Protein AF-A0A533UVJ8-F1 (afdb_monomer_lite)

pLDDT: mean 83.06, std 17.85, range [35.44, 98.31]

Foldseek 3Di:
DPVVVVVVVVVCVVCVVVPDPDPPPPPVLPDDPLLLLLLLLVQLLVLLVQLLVCLVPQVSLVVSLVSNDVSDDPVNLVLLCVQPPVLSCLLVVLSVQLSVCSNVSNSVSSVVSSVVNNVSSVVSSCRNDPPVLVPDPSSNVSSVVSNVQVVQVVVCVVVVHPQRPNDVVSVPPPPPPPD

Sequence (179 aa):
MNKRAVAILLAGLISSSLIYSHPVYAHNFGGDQSASFLAKVAEIKTEINLLSKHVADSEAVDYYADALSEYWNANDTREMGERNKLLANEIPDTTNSTINDAKAGNQAAVTADASQLNGYLDEAVPVRIDKDKLNNSTVQALAVTFVLKEALEKYVDGLNSTVDLNEMSQMNMTNSSSM

Radius of gyration: 19.09 Å; chains: 1; bounding box: 52×36×57 Å

Secondary structure (DSSP, 8-state):
--HHHHHHHHHHHHHHTTS-------------HHHHHHHHHHHHHHHHHHHTT-TT-HHHHHHHHHHHHHHS-HHHHHHHHTT-HHHHHHHHHHHHHHHHHHHTT-HHHHHHHHHHHHHHHHHHHHHHS-HHHHT-HHHHHHHHHHHHHHHHHHHHHHTT----TT-TTT---------

Structure (mmCIF, N/CA/C/O backbone):
data_AF-A0A533UVJ8-F1
#
_entry.id   AF-A0A533UVJ8-F1
#
loop_
_atom_site.group_PDB
_atom_site.id
_atom_site.type_symbol
_atom_site.label_atom_id
_atom_site.label_alt_id
_atom_site.label_comp_id
_atom_site.label_asym_id
_atom_site.label_entity_id
_atom_site.label_seq_id
_atom_site.pdbx_PDB_ins_code
_atom_site.Cartn_x
_atom_site.Cartn_y
_atom_site.Cartn_z
_atom_site.occupancy
_atom_site.B_iso_or_equiv
_atom_site.auth_seq_id
_atom_site.auth_comp_id
_atom_site.auth_asym_id
_atom_site.auth_atom_id
_atom_site.pdbx_PDB_model_num
ATOM 1 N N . MET A 1 1 ? 0.763 -22.568 14.911 1.00 54.19 1 MET A N 1
ATOM 2 C CA . MET A 1 1 ? 2.197 -22.236 15.093 1.00 54.19 1 MET A CA 1
ATOM 3 C C . MET A 1 1 ? 2.416 -21.739 16.510 1.00 54.19 1 MET A C 1
ATOM 5 O O . MET A 1 1 ? 1.637 -20.920 16.980 1.00 54.19 1 MET A O 1
ATOM 9 N N . ASN A 1 2 ? 3.408 -22.273 17.221 1.00 71.31 2 ASN A N 1
ATOM 10 C CA . ASN A 1 2 ? 3.649 -21.912 18.617 1.00 71.31 2 ASN A CA 1
ATOM 11 C C . ASN A 1 2 ? 4.317 -20.527 18.667 1.00 71.31 2 ASN A C 1
ATOM 13 O O . ASN A 1 2 ? 5.355 -20.345 18.036 1.00 71.31 2 ASN A O 1
ATOM 17 N N . LYS A 1 3 ? 3.742 -19.550 19.383 1.00 64.50 3 LYS A N 1
ATOM 18 C CA . LYS A 1 3 ? 4.220 -18.145 19.393 1.00 64.50 3 LYS A CA 1
ATOM 19 C C . LYS A 1 3 ? 5.711 -18.031 19.756 1.00 64.50 3 LYS A C 1
ATOM 21 O O . LYS A 1 3 ? 6.424 -17.190 19.224 1.00 64.50 3 LYS A O 1
ATOM 26 N N . ARG A 1 4 ? 6.198 -18.957 20.589 1.00 64.94 4 ARG A N 1
ATOM 27 C CA . ARG A 1 4 ? 7.616 -19.089 20.961 1.00 64.94 4 ARG A CA 1
ATOM 28 C C . ARG A 1 4 ? 8.515 -19.508 19.795 1.00 64.94 4 ARG A C 1
ATOM 30 O O . ARG A 1 4 ? 9.621 -19.006 19.679 1.00 64.94 4 ARG A O 1
ATOM 37 N N . ALA A 1 5 ? 8.036 -20.387 18.917 1.00 67.19 5 ALA A N 1
ATOM 38 C CA . ALA A 1 5 ? 8.790 -20.816 17.740 1.00 67.19 5 ALA A CA 1
ATOM 39 C C . ALA A 1 5 ? 8.923 -19.685 16.707 1.00 67.19 5 ALA A C 1
ATOM 41 O O . ALA A 1 5 ? 9.970 -19.548 16.086 1.00 67.19 5 ALA A O 1
ATOM 42 N N . VAL A 1 6 ? 7.893 -18.839 16.576 1.00 73.38 6 VAL A N 1
ATOM 43 C CA . VAL A 1 6 ? 7.929 -17.646 15.713 1.00 73.38 6 VAL A CA 1
ATOM 44 C C . VAL A 1 6 ? 8.919 -16.613 16.253 1.00 73.38 6 VAL A C 1
ATOM 46 O O . VAL A 1 6 ? 9.737 -16.111 15.493 1.00 73.38 6 VAL A O 1
ATOM 49 N N . ALA A 1 7 ? 8.914 -16.356 17.565 1.00 68.25 7 ALA A N 1
ATOM 50 C CA . ALA A 1 7 ? 9.857 -15.429 18.193 1.00 68.25 7 ALA A CA 1
ATOM 51 C C . ALA A 1 7 ? 11.322 -15.885 18.055 1.00 68.25 7 ALA A C 1
ATOM 53 O O . ALA A 1 7 ? 12.197 -15.068 17.785 1.00 68.25 7 ALA A O 1
ATOM 54 N N . ILE A 1 8 ? 11.588 -17.190 18.184 1.00 75.50 8 ILE A N 1
ATOM 55 C CA . ILE A 1 8 ? 12.935 -17.757 18.006 1.00 75.50 8 ILE A CA 1
ATOM 56 C C . ILE A 1 8 ? 13.388 -17.661 16.543 1.00 75.50 8 ILE A C 1
ATOM 58 O O . ILE A 1 8 ? 14.544 -17.338 16.288 1.00 75.50 8 ILE A O 1
ATOM 62 N N . LEU A 1 9 ? 12.488 -17.892 15.582 1.00 71.81 9 LEU A N 1
ATOM 63 C CA . LEU A 1 9 ? 12.786 -17.700 14.158 1.00 71.81 9 LEU A CA 1
ATOM 64 C C . LEU A 1 9 ? 13.095 -16.236 13.832 1.00 71.81 9 LEU A C 1
ATOM 66 O O . LEU A 1 9 ? 14.057 -15.965 13.117 1.00 71.81 9 LEU A O 1
ATOM 70 N N . LEU A 1 10 ? 12.325 -15.302 14.394 1.00 68.19 10 LEU A N 1
ATOM 71 C CA . LEU A 1 10 ? 12.539 -13.869 14.206 1.00 68.19 10 LEU A CA 1
ATOM 72 C C . LEU A 1 10 ? 13.880 -13.425 14.809 1.00 68.19 10 LEU A C 1
ATOM 74 O O . LEU A 1 10 ? 14.667 -12.759 14.145 1.00 68.19 10 LEU A O 1
ATOM 78 N N . ALA A 1 11 ? 14.193 -13.879 16.026 1.00 72.56 11 ALA A N 1
ATOM 79 C CA . ALA A 1 11 ? 15.479 -13.620 16.668 1.00 72.56 11 ALA A CA 1
ATOM 80 C C . ALA A 1 11 ? 16.653 -14.256 15.903 1.00 72.56 11 ALA A C 1
ATOM 82 O O . ALA A 1 11 ? 17.725 -13.660 15.811 1.00 72.56 11 ALA A O 1
ATOM 83 N N . GLY A 1 12 ? 16.458 -15.442 15.319 1.00 69.25 12 GLY A N 1
ATOM 84 C CA . GLY A 1 12 ? 17.444 -16.110 14.466 1.00 69.25 12 GLY A CA 1
ATOM 85 C C . GLY A 1 12 ? 17.732 -15.335 13.179 1.00 69.25 12 GLY A C 1
ATOM 86 O O . GLY A 1 12 ? 18.892 -15.144 12.825 1.00 69.25 12 GLY A O 1
ATOM 87 N N . LEU A 1 13 ? 16.691 -14.820 12.519 1.00 67.81 13 LEU A N 1
ATOM 88 C CA . LEU A 1 13 ? 16.835 -13.954 11.346 1.00 67.81 13 LEU A CA 1
ATOM 89 C C . LEU A 1 13 ? 17.602 -12.672 11.693 1.00 67.81 13 LEU A C 1
ATOM 91 O O . LEU A 1 13 ? 18.575 -12.351 11.015 1.00 67.81 13 LEU A O 1
ATOM 95 N N . ILE A 1 14 ? 17.244 -12.007 12.795 1.00 69.56 14 ILE A N 1
ATOM 96 C CA . ILE A 1 14 ? 17.896 -10.763 13.235 1.00 69.56 14 ILE A CA 1
ATOM 97 C C . ILE A 1 14 ? 19.369 -11.013 13.607 1.00 69.56 14 ILE A C 1
ATOM 99 O O . ILE A 1 14 ? 20.252 -10.276 13.177 1.00 69.56 14 ILE A O 1
ATOM 103 N N . SER A 1 15 ? 19.668 -12.088 14.343 1.00 60.50 15 SER A N 1
ATOM 104 C CA . SER A 1 15 ? 21.028 -12.389 14.827 1.00 60.50 15 SER A CA 1
ATOM 105 C C . SER A 1 15 ? 21.965 -12.977 13.769 1.00 60.50 15 SER A C 1
ATOM 107 O O . SER A 1 15 ? 23.180 -12.813 13.876 1.00 60.50 15 SER A O 1
ATOM 109 N N . SER A 1 16 ? 21.435 -13.608 12.717 1.00 57.28 16 SER A N 1
ATOM 110 C CA . SER A 1 16 ? 22.253 -14.149 11.620 1.00 57.28 16 SER A CA 1
ATOM 111 C C . SER A 1 16 ? 23.027 -13.072 10.844 1.00 57.28 16 SER A C 1
ATOM 113 O O . SER A 1 16 ? 24.071 -13.368 10.263 1.00 57.28 16 SER A O 1
ATOM 115 N N . SER A 1 17 ? 22.582 -11.812 10.915 1.00 51.72 17 SER A N 1
ATOM 116 C CA . SER A 1 17 ? 23.278 -10.653 10.340 1.00 51.72 17 SER A CA 1
ATOM 117 C C . SER A 1 17 ? 24.557 -10.255 11.098 1.00 51.72 17 SER A C 1
ATOM 119 O O . SER A 1 17 ? 25.412 -9.578 10.534 1.00 51.72 17 SER A O 1
ATOM 121 N N . LEU A 1 18 ? 24.737 -10.715 12.345 1.00 53.84 18 LEU A N 1
ATOM 122 C CA . LEU A 1 18 ? 25.859 -10.325 13.211 1.00 53.84 18 LEU A CA 1
ATOM 123 C C . LEU A 1 18 ? 27.097 -11.231 13.084 1.00 53.84 18 LEU A C 1
ATOM 125 O O . LEU A 1 18 ? 28.162 -10.879 13.584 1.00 53.84 18 LEU A O 1
ATOM 129 N N . ILE A 1 19 ? 26.981 -12.401 12.443 1.00 50.88 19 ILE A N 1
ATOM 130 C CA . ILE A 1 19 ? 28.045 -13.429 12.421 1.00 50.88 19 ILE A CA 1
ATOM 131 C C . ILE A 1 19 ? 28.856 -13.400 11.106 1.00 50.88 19 ILE A C 1
ATOM 133 O O . ILE A 1 19 ? 29.945 -13.965 11.029 1.00 50.88 19 ILE A O 1
ATOM 137 N N . TYR A 1 20 ? 28.380 -12.689 10.079 1.00 43.09 20 TYR A N 1
ATOM 138 C CA . TYR A 1 20 ? 29.027 -12.602 8.766 1.00 43.09 20 TYR A CA 1
ATOM 139 C C . TYR A 1 20 ? 29.627 -11.212 8.505 1.00 43.09 20 TYR A C 1
ATOM 141 O O . TYR A 1 20 ? 29.080 -10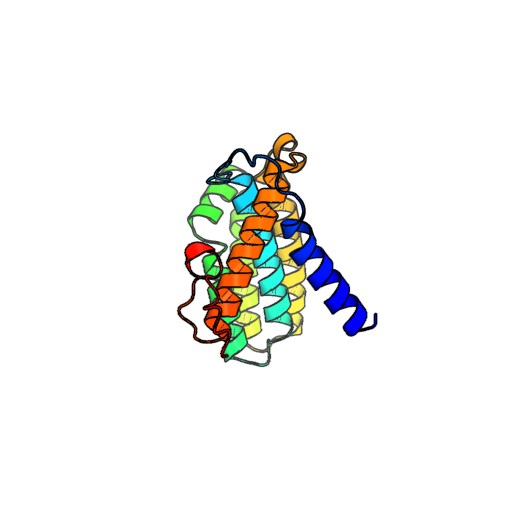.404 7.762 1.00 43.09 20 TYR A O 1
ATOM 149 N N . SER A 1 21 ? 30.813 -10.945 9.055 1.00 42.38 21 SER A N 1
ATOM 150 C CA . SER A 1 21 ? 31.635 -9.791 8.669 1.00 42.38 21 SER A CA 1
ATOM 151 C C . SER A 1 21 ? 32.488 -10.117 7.436 1.00 42.38 21 SER A C 1
ATOM 153 O O . SER A 1 21 ? 33.691 -10.353 7.511 1.00 42.38 21 SER A O 1
ATOM 155 N N . HIS A 1 22 ? 31.860 -10.144 6.259 1.00 41.12 22 HIS A N 1
ATOM 156 C CA . HIS A 1 22 ? 32.611 -9.908 5.019 1.00 41.12 22 HIS A CA 1
ATOM 157 C C . HIS A 1 22 ? 32.953 -8.411 4.936 1.00 41.12 22 HIS A C 1
ATOM 159 O O . HIS A 1 22 ? 32.246 -7.610 5.552 1.00 41.12 22 HIS A O 1
ATOM 165 N N . PRO A 1 23 ? 34.000 -7.990 4.198 1.00 38.94 23 PRO A N 1
ATOM 166 C CA . PRO A 1 23 ? 34.152 -6.587 3.840 1.00 38.94 23 PRO A CA 1
ATOM 167 C C . PRO A 1 23 ? 32.907 -6.178 3.049 1.00 38.94 23 PRO A C 1
ATOM 169 O O . PRO A 1 23 ? 32.769 -6.474 1.863 1.00 38.94 23 PRO A O 1
ATOM 172 N N . VAL A 1 24 ? 31.955 -5.558 3.743 1.00 39.97 24 VAL A N 1
ATOM 173 C CA . VAL A 1 24 ? 30.789 -4.951 3.127 1.00 39.97 24 VAL A CA 1
ATOM 174 C C . VAL A 1 24 ? 31.344 -3.756 2.375 1.00 39.97 24 VAL A C 1
ATOM 176 O O . VAL A 1 24 ? 31.708 -2.744 2.972 1.00 39.97 24 VAL A O 1
ATOM 179 N N . TYR A 1 25 ? 31.455 -3.881 1.053 1.00 40.56 25 TYR A N 1
ATOM 180 C CA . TYR A 1 25 ? 31.382 -2.705 0.202 1.00 40.56 25 TYR A CA 1
ATOM 181 C C . TYR A 1 25 ? 30.110 -1.995 0.644 1.00 40.56 25 TYR A C 1
ATOM 183 O O . TYR A 1 25 ? 29.018 -2.528 0.454 1.00 40.56 25 TYR A O 1
ATOM 191 N N . ALA A 1 26 ? 30.254 -0.868 1.338 1.00 37.16 26 ALA A N 1
ATOM 192 C CA . ALA A 1 26 ? 29.146 -0.019 1.725 1.00 37.16 26 ALA A CA 1
ATOM 193 C C . ALA A 1 26 ? 28.528 0.532 0.436 1.00 37.16 26 ALA A C 1
ATOM 195 O O . ALA A 1 26 ? 28.795 1.653 0.011 1.00 37.16 26 ALA A O 1
ATOM 196 N N . HIS A 1 27 ? 27.734 -0.297 -0.237 1.00 36.19 27 HIS A N 1
ATOM 197 C CA . HIS A 1 27 ? 26.740 0.172 -1.167 1.00 36.19 27 HIS A CA 1
ATOM 198 C C . HIS A 1 27 ? 25.751 0.907 -0.281 1.00 36.19 27 HIS A C 1
ATOM 200 O O . HIS A 1 27 ? 24.946 0.297 0.418 1.00 36.19 27 HIS A O 1
ATOM 206 N N . ASN A 1 28 ? 25.873 2.231 -0.242 1.00 39.06 28 ASN A N 1
ATOM 207 C CA . ASN A 1 28 ? 24.770 3.060 0.186 1.00 39.06 28 ASN A CA 1
ATOM 208 C C . ASN A 1 28 ? 23.619 2.674 -0.748 1.00 39.06 28 ASN A C 1
ATOM 210 O O . ASN A 1 28 ? 23.638 3.043 -1.921 1.00 39.06 28 ASN A O 1
ATOM 214 N N . PHE A 1 29 ? 22.677 1.854 -0.280 1.00 44.94 29 PHE A N 1
ATOM 215 C CA . PHE A 1 29 ? 21.508 1.445 -1.055 1.00 44.94 29 PHE A CA 1
ATOM 216 C C . PHE A 1 29 ? 20.529 2.630 -1.219 1.00 44.94 29 PHE A C 1
ATOM 218 O O . PHE A 1 29 ? 19.317 2.485 -1.176 1.00 44.94 29 PHE A O 1
ATOM 225 N N . GLY A 1 30 ? 21.043 3.849 -1.366 1.00 41.91 30 GLY A N 1
ATOM 226 C CA . GLY A 1 30 ? 20.255 5.032 -1.636 1.00 41.91 30 GLY A CA 1
ATOM 227 C C . GLY A 1 30 ? 19.753 5.022 -3.077 1.00 41.91 30 GLY A C 1
ATOM 228 O O . GLY A 1 30 ? 20.534 4.867 -4.013 1.00 41.91 30 GLY A O 1
ATOM 229 N N . GLY A 1 31 ? 18.451 5.257 -3.237 1.00 55.47 31 GLY A N 1
ATOM 230 C CA . GLY A 1 31 ? 17.904 5.876 -4.443 1.00 55.47 31 GLY A CA 1
ATOM 231 C C . GLY A 1 31 ? 17.449 4.964 -5.582 1.00 55.47 31 GLY A C 1
ATOM 232 O O . GLY A 1 31 ? 17.247 5.479 -6.679 1.00 55.47 31 GLY A O 1
ATOM 233 N N . ASP A 1 32 ? 17.248 3.655 -5.382 1.00 77.44 32 ASP A N 1
ATOM 234 C CA . ASP A 1 32 ? 16.547 2.873 -6.411 1.00 77.44 32 ASP A CA 1
ATOM 235 C C . ASP A 1 32 ? 15.034 3.122 -6.311 1.00 77.44 32 ASP A C 1
ATOM 237 O O . ASP A 1 32 ? 14.361 2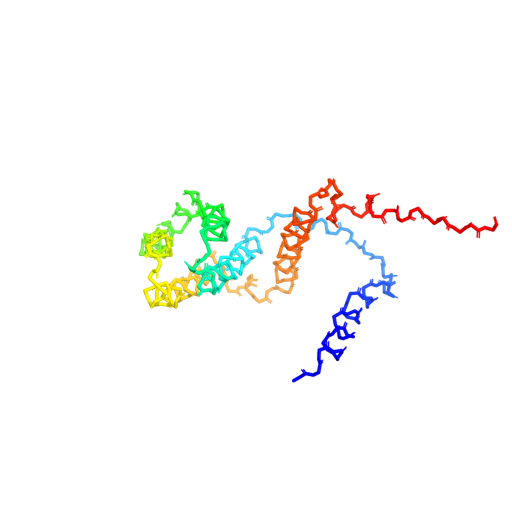.683 -5.375 1.00 77.44 32 ASP A O 1
ATOM 241 N N . GLN A 1 33 ? 14.499 3.858 -7.288 1.00 84.62 33 GLN A N 1
ATOM 242 C CA . GLN A 1 33 ? 13.073 4.190 -7.366 1.00 84.62 33 GLN A CA 1
ATOM 243 C C . GLN A 1 33 ? 12.184 2.943 -7.476 1.00 84.62 33 GLN A C 1
ATOM 245 O O . GLN A 1 33 ? 11.048 2.969 -7.008 1.00 84.62 33 GLN A O 1
ATOM 250 N N . SER A 1 34 ? 12.694 1.838 -8.034 1.00 89.12 34 SER A N 1
ATOM 251 C CA . SER A 1 34 ? 11.946 0.578 -8.111 1.00 89.12 34 SER A CA 1
ATOM 252 C C . SER A 1 34 ? 11.833 -0.057 -6.731 1.00 89.12 34 SER A C 1
ATOM 254 O O . SER A 1 34 ? 10.746 -0.456 -6.327 1.00 89.12 34 SER A O 1
ATOM 256 N N . ALA A 1 35 ? 12.933 -0.102 -5.977 1.00 91.00 35 ALA A N 1
ATOM 257 C CA . ALA A 1 35 ? 12.935 -0.607 -4.610 1.00 91.00 35 ALA A CA 1
ATOM 258 C C . ALA A 1 35 ? 12.053 0.246 -3.686 1.00 91.00 35 ALA A C 1
ATOM 260 O O . ALA A 1 35 ? 11.274 -0.301 -2.909 1.00 91.00 35 ALA A O 1
ATOM 261 N N . SER A 1 36 ? 12.131 1.577 -3.806 1.00 91.00 36 SER A N 1
ATOM 262 C CA . SER A 1 36 ? 11.265 2.498 -3.058 1.00 91.00 36 SER A CA 1
ATOM 263 C C . SER A 1 36 ? 9.793 2.284 -3.405 1.00 91.00 36 SER A C 1
ATOM 265 O O . SER A 1 36 ? 8.957 2.226 -2.508 1.00 91.00 36 SER A O 1
ATOM 267 N N . PHE A 1 37 ? 9.466 2.078 -4.684 1.00 93.38 37 PHE A N 1
ATOM 268 C CA . PHE A 1 37 ? 8.092 1.790 -5.074 1.00 93.38 37 PHE A CA 1
ATOM 269 C C . PHE A 1 37 ? 7.592 0.431 -4.571 1.00 93.38 37 PHE A C 1
ATOM 271 O O . PHE A 1 37 ? 6.467 0.350 -4.087 1.00 93.38 37 PHE A O 1
ATOM 278 N N . LEU A 1 38 ? 8.414 -0.623 -4.637 1.00 94.94 38 LEU A N 1
ATOM 279 C CA . LEU A 1 38 ? 8.064 -1.933 -4.073 1.00 94.94 38 LEU A CA 1
ATOM 280 C C . LEU A 1 38 ? 7.768 -1.835 -2.576 1.00 94.94 38 LEU A C 1
ATOM 282 O O . LEU A 1 38 ? 6.788 -2.413 -2.112 1.00 94.94 38 LEU A O 1
ATOM 286 N N . ALA A 1 39 ? 8.595 -1.088 -1.841 1.00 94.50 39 ALA A N 1
ATOM 287 C CA . ALA A 1 39 ? 8.394 -0.854 -0.419 1.00 94.50 39 ALA A CA 1
ATOM 288 C C . ALA A 1 39 ? 7.084 -0.103 -0.158 1.00 94.50 39 ALA A C 1
ATOM 290 O O . ALA A 1 39 ? 6.255 -0.599 0.594 1.00 94.50 39 ALA A O 1
ATOM 291 N N . LYS A 1 40 ? 6.834 1.011 -0.861 1.00 94.62 40 LYS A N 1
ATOM 292 C CA . LYS A 1 40 ? 5.567 1.755 -0.762 1.00 94.62 40 LYS A CA 1
ATOM 293 C C . LYS A 1 40 ? 4.349 0.874 -1.023 1.00 94.62 40 LYS A C 1
ATOM 295 O O . LYS A 1 40 ? 3.385 0.928 -0.272 1.00 94.62 40 LYS A O 1
ATOM 300 N N . VAL A 1 41 ? 4.383 0.046 -2.070 1.00 96.69 41 VAL A N 1
ATOM 301 C CA . VAL A 1 41 ? 3.290 -0.893 -2.356 1.00 96.69 41 VAL A CA 1
ATOM 302 C C . VAL A 1 41 ? 3.091 -1.854 -1.181 1.00 96.69 41 VAL A C 1
ATOM 304 O O . VAL A 1 41 ? 1.958 -2.054 -0.756 1.00 96.69 41 VAL A O 1
ATOM 307 N N . ALA A 1 42 ? 4.162 -2.429 -0.629 1.00 96.44 42 ALA A N 1
ATOM 308 C CA . ALA A 1 42 ? 4.067 -3.329 0.519 1.00 96.44 42 ALA A CA 1
ATOM 309 C C . ALA A 1 42 ? 3.517 -2.638 1.783 1.00 96.44 42 ALA A C 1
ATOM 311 O O . ALA A 1 42 ? 2.681 -3.228 2.473 1.00 96.44 42 ALA A O 1
ATOM 312 N N . GLU A 1 43 ? 3.932 -1.399 2.053 1.00 96.00 43 GLU A N 1
ATOM 313 C CA . GLU A 1 43 ? 3.429 -0.583 3.164 1.00 96.00 43 GLU A CA 1
ATOM 314 C C . GLU A 1 43 ? 1.938 -0.276 2.992 1.00 96.00 43 GLU A C 1
ATOM 316 O O . GLU A 1 43 ? 1.151 -0.615 3.868 1.00 96.00 43 GLU A O 1
ATOM 321 N N . ILE A 1 44 ? 1.502 0.222 1.827 1.00 97.12 44 ILE A N 1
ATOM 322 C CA . ILE A 1 44 ? 0.077 0.505 1.556 1.00 97.12 44 ILE A CA 1
ATOM 323 C C . ILE A 1 44 ? -0.777 -0.749 1.765 1.00 97.12 44 ILE A C 1
ATOM 325 O O . ILE A 1 44 ? -1.819 -0.697 2.420 1.00 97.12 44 ILE A O 1
ATOM 329 N N . LYS A 1 45 ? -0.329 -1.902 1.249 1.00 97.25 45 LYS A N 1
ATOM 330 C CA . LYS A 1 45 ? -1.029 -3.179 1.456 1.00 97.25 45 LYS A CA 1
ATOM 331 C C . LYS A 1 45 ? -1.073 -3.585 2.928 1.00 97.25 45 LYS A C 1
ATOM 333 O O . LYS A 1 45 ? -2.024 -4.237 3.360 1.00 97.25 45 LYS A O 1
ATOM 338 N N . THR A 1 46 ? -0.047 -3.257 3.700 1.00 95.38 46 THR A N 1
ATOM 339 C CA . THR A 1 46 ? -0.013 -3.541 5.136 1.00 95.38 46 THR A CA 1
ATOM 340 C C . THR A 1 46 ? -0.990 -2.637 5.875 1.00 95.38 46 THR A C 1
ATOM 342 O O . THR A 1 46 ? -1.854 -3.152 6.589 1.00 95.38 46 THR A O 1
ATOM 345 N N . GLU A 1 47 ? -0.936 -1.331 5.625 1.00 95.31 47 GLU A N 1
ATOM 346 C CA . GLU A 1 47 ? -1.797 -0.349 6.278 1.00 95.31 47 GLU A CA 1
ATOM 347 C C . GLU A 1 47 ? -3.269 -0.561 5.967 1.00 95.31 47 GLU A C 1
ATOM 349 O O . GLU A 1 47 ? -4.089 -0.568 6.880 1.00 95.31 47 GLU A O 1
ATOM 354 N N . ILE A 1 48 ? -3.634 -0.857 4.717 1.00 95.88 48 ILE A N 1
ATOM 355 C CA . ILE A 1 48 ? -5.041 -1.110 4.395 1.00 95.88 48 ILE A CA 1
ATOM 356 C C . ILE A 1 48 ? -5.576 -2.378 5.077 1.00 95.88 48 ILE A C 1
ATOM 358 O O . ILE A 1 48 ? -6.726 -2.433 5.521 1.00 95.88 48 ILE A O 1
ATOM 362 N N . ASN A 1 49 ? -4.727 -3.397 5.236 1.00 93.75 49 ASN A N 1
ATOM 363 C CA . ASN A 1 49 ? -5.083 -4.602 5.976 1.00 93.75 49 ASN A CA 1
ATOM 364 C C . ASN A 1 49 ? -5.196 -4.338 7.484 1.00 93.75 49 ASN A C 1
ATOM 366 O O . ASN A 1 49 ? -6.004 -4.993 8.147 1.00 93.75 49 ASN A O 1
ATOM 370 N N . LEU A 1 50 ? -4.405 -3.419 8.040 1.00 94.12 50 LEU A N 1
ATOM 371 C CA . LEU A 1 50 ? -4.526 -2.995 9.435 1.00 94.12 50 LEU A CA 1
ATOM 372 C C . LEU A 1 50 ? -5.774 -2.135 9.644 1.00 94.12 50 LEU A C 1
ATOM 374 O O . LEU A 1 50 ? -6.584 -2.471 10.505 1.00 94.12 50 LEU A O 1
ATOM 378 N N . LEU A 1 51 ? -6.017 -1.146 8.785 1.00 95.38 51 LEU A N 1
ATOM 379 C CA . LEU A 1 51 ? -7.244 -0.349 8.760 1.00 95.38 51 LEU A CA 1
ATOM 380 C C . LEU A 1 51 ? -8.485 -1.247 8.762 1.00 95.38 51 LEU A C 1
ATOM 382 O O . LEU A 1 51 ? -9.368 -1.093 9.604 1.00 95.38 51 LEU A O 1
ATOM 386 N N . SER A 1 52 ? -8.503 -2.274 7.905 1.00 93.88 52 SER A N 1
ATOM 387 C CA . SER A 1 52 ? -9.603 -3.242 7.842 1.00 93.88 52 SER A CA 1
ATOM 388 C C . SER A 1 52 ? -9.825 -4.040 9.132 1.00 93.88 52 SER A C 1
ATOM 390 O O . SER A 1 52 ? -10.894 -4.605 9.307 1.00 93.88 52 SER A O 1
ATOM 392 N N . LYS A 1 53 ? -8.859 -4.118 10.050 1.00 93.94 53 LYS A N 1
ATOM 393 C CA . LYS A 1 53 ? -9.017 -4.805 11.347 1.00 93.94 53 LYS A CA 1
ATOM 394 C C . LYS A 1 53 ? -9.438 -3.860 12.468 1.00 93.94 53 LYS A C 1
ATOM 396 O O . LYS A 1 53 ? -9.855 -4.335 13.523 1.00 93.94 53 LYS A O 1
ATOM 401 N N . HIS A 1 54 ? -9.316 -2.556 12.241 1.00 95.19 54 HIS A N 1
ATOM 402 C CA . HIS A 1 54 ? -9.457 -1.516 13.253 1.00 95.19 54 HIS A CA 1
ATOM 403 C C . HIS A 1 54 ? -10.562 -0.503 12.924 1.00 95.19 54 HIS A C 1
ATOM 405 O O . HIS A 1 54 ? -10.636 0.535 13.560 1.00 95.19 54 HIS A O 1
ATOM 411 N N . VAL A 1 55 ? -11.484 -0.823 12.008 1.00 95.19 55 VAL A N 1
ATOM 412 C CA . VAL A 1 55 ? -12.603 0.055 11.594 1.00 95.19 55 VAL A CA 1
ATOM 413 C C . VAL A 1 55 ? -13.466 0.560 12.766 1.00 95.19 55 VAL A C 1
ATOM 415 O O . VAL A 1 55 ? -14.085 1.613 12.674 1.00 95.19 55 VAL A O 1
ATOM 418 N N . ALA A 1 56 ? -13.523 -0.175 13.880 1.00 93.50 56 ALA A N 1
ATOM 419 C CA . ALA A 1 56 ? -14.272 0.224 15.076 1.00 93.50 56 ALA A CA 1
ATOM 420 C C . ALA A 1 56 ? -13.517 1.198 16.007 1.00 93.50 56 ALA A C 1
ATOM 422 O O . ALA A 1 56 ? -14.089 1.646 17.001 1.00 93.50 56 ALA A O 1
ATOM 423 N N . ASP A 1 57 ? -12.249 1.491 15.723 1.00 96.00 57 ASP A N 1
ATOM 424 C CA . ASP A 1 57 ? -11.361 2.325 16.530 1.00 96.00 57 ASP A CA 1
ATOM 425 C C . ASP A 1 57 ? -10.982 3.585 15.741 1.00 96.00 57 ASP A C 1
ATOM 427 O O . ASP A 1 57 ? -10.187 3.535 14.806 1.00 96.00 57 ASP A O 1
ATOM 431 N N . SER A 1 58 ? -11.576 4.721 16.113 1.00 93.62 58 SER A N 1
ATOM 432 C CA . SER A 1 58 ? -11.398 5.984 15.387 1.00 93.62 58 SER A CA 1
ATOM 433 C C . SER A 1 58 ? -9.949 6.473 15.382 1.00 93.62 58 SER A C 1
ATOM 435 O O . SER A 1 58 ? -9.517 7.025 14.376 1.00 93.62 58 SER A O 1
ATOM 437 N N . GLU A 1 59 ? -9.202 6.279 16.473 1.00 94.12 59 GLU A N 1
ATOM 438 C CA . GLU A 1 59 ? -7.810 6.740 16.560 1.00 94.12 59 GLU A CA 1
ATOM 439 C C . GLU A 1 59 ? -6.916 5.897 15.648 1.00 94.12 59 GLU A C 1
ATOM 441 O O . GLU A 1 59 ? -6.087 6.430 14.911 1.00 94.12 59 GLU A O 1
ATOM 446 N N . ALA A 1 60 ? -7.138 4.580 15.632 1.00 94.06 60 ALA A N 1
ATOM 447 C CA . ALA A 1 60 ? -6.442 3.686 14.716 1.00 94.06 60 ALA A CA 1
ATOM 448 C C . ALA A 1 60 ? -6.813 3.965 13.248 1.00 94.06 60 ALA A C 1
ATOM 450 O O . ALA A 1 60 ? -5.941 3.944 12.381 1.00 94.06 60 ALA A O 1
ATOM 451 N N . VAL A 1 61 ? -8.088 4.250 12.957 1.00 96.38 61 VAL A N 1
ATOM 452 C CA . VAL A 1 61 ? -8.540 4.626 11.607 1.00 96.38 61 VAL A CA 1
ATOM 453 C C . VAL A 1 61 ? -7.825 5.881 11.117 1.00 96.38 61 VAL A C 1
ATOM 455 O O . VAL A 1 61 ? -7.341 5.880 9.987 1.00 96.38 61 VAL A O 1
ATOM 458 N N . ASP A 1 62 ? -7.737 6.926 11.943 1.00 95.12 62 ASP A N 1
ATOM 459 C CA . ASP A 1 62 ? -7.045 8.160 11.565 1.00 95.12 62 ASP A CA 1
ATOM 460 C C . ASP A 1 62 ? -5.541 7.918 11.360 1.00 95.12 62 ASP A C 1
ATOM 462 O O . ASP A 1 62 ? -5.002 8.323 10.332 1.00 95.12 62 ASP A O 1
ATOM 466 N N . TYR A 1 63 ? -4.892 7.156 12.249 1.00 94.25 63 TYR A N 1
ATOM 467 C CA . TYR A 1 63 ? -3.479 6.786 12.104 1.00 94.25 63 TYR A CA 1
ATOM 468 C C . TYR A 1 63 ? -3.188 6.071 10.772 1.00 94.25 63 TYR A C 1
ATOM 470 O O . TYR A 1 63 ? -2.275 6.448 10.036 1.00 94.25 63 TYR A O 1
ATOM 478 N N . TYR A 1 64 ? -3.989 5.061 10.420 1.00 94.81 64 TYR A N 1
ATOM 479 C CA . TYR A 1 64 ? -3.799 4.316 9.174 1.00 94.81 64 TYR A CA 1
ATOM 480 C C . TYR A 1 64 ? -4.192 5.123 7.928 1.00 94.81 64 TYR A C 1
ATOM 482 O O . TYR A 1 64 ? -3.584 4.953 6.871 1.00 94.81 64 TYR A O 1
ATOM 490 N N . ALA A 1 65 ? -5.181 6.014 8.027 1.00 94.06 65 ALA A N 1
ATOM 491 C CA . ALA A 1 65 ? -5.570 6.902 6.932 1.00 94.06 65 ALA A CA 1
ATOM 492 C C . ALA A 1 65 ? -4.478 7.931 6.595 1.00 94.06 65 ALA A C 1
ATOM 494 O O . ALA A 1 65 ? -4.228 8.198 5.412 1.00 94.06 65 ALA A O 1
ATOM 495 N N . ASP A 1 66 ? -3.813 8.474 7.615 1.00 93.19 66 ASP A N 1
ATOM 496 C CA . ASP A 1 66 ? -2.694 9.399 7.442 1.00 93.19 66 ASP A CA 1
ATOM 497 C C . ASP A 1 66 ? -1.507 8.690 6.773 1.00 93.19 66 ASP A C 1
ATOM 499 O O . ASP A 1 66 ? -1.003 9.173 5.756 1.00 93.19 66 ASP A O 1
ATOM 503 N N . ALA A 1 67 ? -1.149 7.486 7.239 1.00 92.56 67 ALA A N 1
ATOM 504 C CA . ALA A 1 67 ? -0.086 6.679 6.631 1.00 92.56 67 ALA A CA 1
ATOM 505 C C . ALA A 1 67 ? -0.368 6.345 5.151 1.00 92.56 67 ALA A C 1
ATOM 507 O O . ALA A 1 67 ? 0.503 6.479 4.289 1.00 92.56 67 ALA A O 1
ATOM 508 N N . LEU A 1 68 ? -1.607 5.961 4.814 1.00 94.06 68 LEU A N 1
ATOM 509 C CA . LEU A 1 68 ? -2.009 5.700 3.424 1.00 94.06 68 LEU A CA 1
ATOM 510 C C . LEU A 1 68 ? -1.845 6.939 2.526 1.00 94.06 68 LEU A C 1
ATOM 512 O O . LEU A 1 68 ? -1.403 6.815 1.380 1.00 94.06 68 LEU A O 1
ATOM 516 N N . SER A 1 69 ? -2.168 8.123 3.050 1.00 88.88 69 SER A N 1
ATOM 517 C CA . SER A 1 69 ? -2.038 9.400 2.333 1.00 88.88 69 SER A CA 1
ATOM 518 C C . SER A 1 69 ? -0.577 9.824 2.140 1.00 88.88 69 SER A C 1
ATOM 520 O O . SER A 1 69 ? -0.254 10.521 1.175 1.00 88.88 69 SER A O 1
ATOM 522 N N . GLU A 1 70 ? 0.317 9.398 3.034 1.00 90.19 70 GLU A N 1
ATOM 523 C CA . GLU A 1 70 ? 1.755 9.640 2.925 1.00 90.19 70 GLU A CA 1
ATOM 524 C C . GLU A 1 70 ? 2.413 8.756 1.855 1.00 90.19 70 GLU A C 1
ATOM 526 O O . GLU A 1 70 ? 3.163 9.253 1.002 1.00 90.19 70 GLU A O 1
ATOM 531 N N . TYR A 1 71 ? 2.105 7.454 1.844 1.00 92.62 71 TYR A N 1
ATOM 532 C CA . TYR A 1 71 ? 2.740 6.522 0.908 1.00 92.62 71 TYR A CA 1
ATOM 533 C C . TYR A 1 71 ? 2.345 6.752 -0.549 1.00 92.62 71 TYR A C 1
ATOM 535 O O . TYR A 1 71 ? 3.184 6.551 -1.437 1.00 92.62 71 TYR A O 1
ATOM 543 N N . TRP A 1 72 ? 1.102 7.175 -0.806 1.00 92.88 72 TRP A N 1
ATOM 544 C CA . TRP A 1 72 ? 0.617 7.484 -2.150 1.00 92.88 72 TRP A CA 1
ATOM 545 C C . TRP A 1 72 ? 0.256 8.961 -2.299 1.00 92.88 72 TRP A C 1
ATOM 547 O O . TRP A 1 72 ? -0.842 9.395 -1.961 1.00 92.88 72 TRP A O 1
ATOM 557 N N . ASN A 1 73 ? 1.168 9.739 -2.883 1.00 91.31 73 ASN A N 1
ATOM 558 C CA . ASN A 1 73 ? 0.988 11.182 -3.038 1.00 91.31 73 ASN A CA 1
ATOM 559 C C . ASN A 1 73 ? 0.802 11.615 -4.504 1.00 91.31 73 ASN A C 1
ATOM 561 O O . ASN A 1 73 ? 0.842 10.819 -5.444 1.00 91.31 73 ASN A O 1
ATOM 565 N N . ALA A 1 74 ? 0.628 12.922 -4.718 1.00 93.00 74 ALA A N 1
ATOM 566 C CA . ALA A 1 74 ? 0.405 13.499 -6.044 1.00 93.00 74 ALA A CA 1
ATOM 567 C C . ALA A 1 74 ? 1.519 13.176 -7.061 1.00 93.00 74 ALA A C 1
ATOM 569 O O . ALA A 1 74 ? 1.247 13.080 -8.260 1.00 93.00 74 ALA A O 1
ATOM 570 N N . ASN A 1 75 ? 2.766 12.991 -6.609 1.00 91.81 75 ASN A N 1
ATOM 571 C CA . ASN A 1 75 ? 3.857 12.585 -7.490 1.00 91.81 75 ASN A CA 1
ATOM 572 C C . ASN A 1 75 ? 3.692 11.133 -7.957 1.00 91.81 75 ASN A C 1
ATOM 574 O O . ASN A 1 75 ? 3.899 10.857 -9.136 1.00 91.81 75 ASN A O 1
ATOM 578 N N . ASP A 1 76 ? 3.279 10.227 -7.068 1.00 92.00 76 ASP A N 1
ATOM 579 C CA . ASP A 1 76 ? 3.005 8.831 -7.425 1.00 92.00 76 ASP A CA 1
ATOM 580 C C . ASP A 1 76 ? 1.833 8.727 -8.409 1.00 92.00 76 ASP A C 1
ATOM 582 O O . ASP A 1 76 ? 1.943 8.028 -9.418 1.00 92.00 76 ASP A O 1
ATOM 586 N N . THR A 1 77 ? 0.766 9.506 -8.202 1.00 94.12 77 THR A N 1
ATOM 587 C CA . THR A 1 77 ? -0.343 9.623 -9.165 1.00 94.12 77 THR A CA 1
ATOM 588 C C . THR A 1 77 ? 0.134 10.122 -10.530 1.00 94.12 77 THR A C 1
ATOM 590 O O . THR A 1 77 ? -0.233 9.553 -11.560 1.00 94.12 77 THR A O 1
ATOM 593 N N . ARG A 1 78 ? 0.984 11.158 -10.567 1.00 94.00 78 ARG A N 1
ATOM 594 C CA . ARG A 1 78 ? 1.538 11.690 -11.822 1.00 94.00 78 ARG A CA 1
ATOM 595 C C . ARG A 1 78 ? 2.376 10.644 -12.557 1.00 94.00 78 ARG A C 1
ATOM 597 O O . ARG A 1 78 ? 2.139 10.407 -13.738 1.00 94.00 78 ARG A O 1
ATOM 604 N N . GLU A 1 79 ? 3.332 10.019 -11.873 1.00 90.31 79 GLU A N 1
ATOM 605 C CA . GLU A 1 79 ? 4.222 9.014 -12.471 1.00 90.31 79 GLU A CA 1
ATOM 606 C C . GLU A 1 79 ? 3.461 7.765 -12.924 1.00 90.31 79 GLU A C 1
ATOM 608 O O . GLU A 1 79 ? 3.762 7.207 -13.981 1.00 90.31 79 GLU A O 1
ATOM 613 N N . MET A 1 80 ? 2.435 7.351 -12.175 1.00 93.50 80 MET A N 1
ATOM 614 C CA . MET A 1 80 ? 1.539 6.286 -12.615 1.00 93.50 80 MET A CA 1
ATOM 615 C C . MET A 1 80 ? 0.762 6.710 -13.865 1.00 93.50 80 MET A C 1
ATOM 617 O O . MET A 1 80 ? 0.678 5.943 -14.818 1.00 93.50 80 MET A O 1
ATOM 621 N N . GLY A 1 81 ? 0.266 7.949 -13.921 1.00 92.88 81 GLY A N 1
ATOM 622 C CA . GLY A 1 81 ? -0.520 8.475 -15.043 1.00 92.88 81 GLY A CA 1
ATOM 623 C C . GLY A 1 81 ? 0.246 8.592 -16.363 1.00 92.88 81 GLY A C 1
ATOM 624 O O . GLY A 1 81 ? -0.366 8.533 -17.432 1.00 92.88 81 GLY A O 1
ATOM 625 N N . GLU A 1 82 ? 1.575 8.693 -16.308 1.00 92.12 82 GLU A N 1
ATOM 626 C CA . GLU A 1 82 ? 2.447 8.633 -17.489 1.00 92.12 82 GLU A CA 1
ATOM 627 C C . GLU A 1 82 ? 2.442 7.245 -18.150 1.00 92.12 82 GLU A C 1
ATOM 629 O O . GLU A 1 82 ? 2.698 7.136 -19.350 1.00 92.12 82 GLU A O 1
ATOM 634 N N . ARG A 1 83 ? 2.119 6.188 -17.391 1.00 91.19 83 ARG A N 1
ATOM 635 C CA . ARG A 1 83 ? 2.192 4.787 -17.838 1.00 91.19 83 ARG A CA 1
ATOM 636 C C . ARG A 1 83 ? 0.830 4.098 -17.911 1.00 91.19 83 ARG A C 1
ATOM 638 O O . ARG A 1 83 ? 0.578 3.341 -18.844 1.00 91.19 83 ARG A O 1
ATOM 645 N N . ASN A 1 84 ? -0.054 4.362 -16.951 1.00 95.94 84 ASN A N 1
ATOM 646 C CA . ASN A 1 84 ? -1.395 3.797 -16.858 1.00 95.94 84 ASN A CA 1
ATOM 647 C C . ASN A 1 84 ? -2.358 4.785 -16.170 1.00 95.94 84 ASN A C 1
ATOM 649 O O . ASN A 1 84 ? -2.375 4.938 -14.949 1.00 95.94 84 ASN A O 1
ATOM 653 N N . LYS A 1 85 ? -3.203 5.442 -16.974 1.00 96.75 85 LYS A N 1
ATOM 654 C CA . LYS A 1 85 ? -4.182 6.433 -16.494 1.00 96.75 85 LYS A CA 1
ATOM 655 C C . LYS A 1 85 ? -5.280 5.839 -15.615 1.00 96.75 85 LYS A C 1
ATOM 657 O O . LYS A 1 85 ? -5.795 6.554 -14.766 1.00 96.75 85 LYS A O 1
ATOM 662 N N . LEU A 1 86 ? -5.654 4.577 -15.841 1.00 97.12 86 LEU A N 1
ATOM 663 C CA . LEU A 1 86 ? -6.675 3.915 -15.030 1.00 97.12 86 LEU A CA 1
ATOM 664 C C . LEU A 1 86 ? -6.148 3.761 -13.608 1.00 97.12 86 LEU A C 1
ATOM 666 O O . LEU A 1 86 ? -6.756 4.278 -12.682 1.00 97.12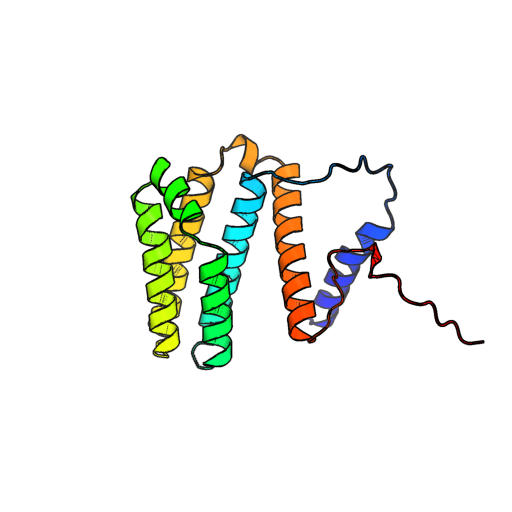 86 LEU A O 1
ATOM 670 N N . LEU A 1 87 ? -4.965 3.167 -13.449 1.00 97.69 87 LEU A N 1
ATOM 671 C CA . LEU A 1 87 ? -4.360 2.978 -12.129 1.00 97.69 87 LEU A CA 1
ATOM 672 C C . LEU A 1 87 ? -4.071 4.305 -11.418 1.00 97.69 87 LEU A C 1
ATOM 674 O O . LEU A 1 87 ? -4.218 4.391 -10.205 1.00 97.69 87 LEU A O 1
ATOM 678 N N . ALA A 1 88 ? -3.710 5.352 -12.163 1.00 96.88 88 ALA A N 1
ATOM 679 C CA . ALA A 1 88 ? -3.486 6.681 -11.597 1.00 96.88 88 ALA A CA 1
ATOM 680 C C . ALA A 1 88 ? -4.739 7.299 -10.952 1.00 96.88 88 ALA A C 1
ATOM 682 O O . ALA A 1 88 ? -4.595 8.095 -10.030 1.00 96.88 88 ALA A O 1
ATOM 683 N N . ASN A 1 89 ? -5.937 6.937 -11.417 1.00 97.75 89 ASN A N 1
ATOM 684 C CA . ASN A 1 89 ? -7.198 7.395 -10.831 1.00 97.75 89 ASN A CA 1
ATOM 685 C C . ASN A 1 89 ? -7.705 6.403 -9.779 1.00 97.75 89 ASN A C 1
ATOM 687 O O . ASN A 1 89 ? -7.996 6.770 -8.648 1.00 97.75 89 ASN A O 1
ATOM 691 N N . GLU A 1 90 ? -7.739 5.123 -10.135 1.00 98.06 90 GLU A N 1
ATOM 692 C CA . GLU A 1 90 ? -8.364 4.084 -9.325 1.00 98.06 90 GLU A CA 1
ATOM 693 C C . GLU A 1 90 ? -7.636 3.834 -7.998 1.00 98.06 90 GLU A C 1
ATOM 695 O O . GLU A 1 90 ? -8.285 3.555 -6.993 1.00 98.06 90 GLU A O 1
ATOM 700 N N . ILE A 1 91 ? -6.304 3.961 -7.955 1.00 97.62 91 ILE A N 1
ATOM 701 C CA . ILE A 1 91 ? -5.534 3.794 -6.712 1.00 97.62 91 ILE A CA 1
ATOM 702 C C . ILE A 1 91 ? -5.896 4.873 -5.677 1.00 97.62 91 ILE A C 1
ATOM 704 O O . ILE A 1 91 ? -6.327 4.500 -4.581 1.00 97.62 91 ILE A O 1
ATOM 708 N N . PRO A 1 92 ? -5.767 6.185 -5.964 1.00 97.12 92 PRO A N 1
ATOM 709 C CA . PRO A 1 92 ? -6.160 7.207 -4.998 1.00 97.12 92 PRO A CA 1
ATOM 710 C C . PRO A 1 92 ? -7.672 7.218 -4.728 1.00 97.12 92 PRO A C 1
ATOM 712 O O . PRO A 1 92 ? -8.063 7.401 -3.578 1.00 97.12 92 PRO A O 1
ATOM 715 N N . ASP A 1 93 ? -8.525 6.965 -5.726 1.00 97.62 93 ASP A N 1
ATOM 716 C CA . ASP A 1 93 ? -9.981 6.941 -5.528 1.00 97.62 93 ASP A CA 1
ATOM 717 C C . ASP A 1 93 ? -10.407 5.801 -4.592 1.00 97.62 93 ASP A C 1
ATOM 719 O O . ASP A 1 93 ? -11.146 6.032 -3.633 1.00 97.62 93 ASP A O 1
ATOM 723 N N . THR A 1 94 ? -9.877 4.591 -4.798 1.00 97.69 94 THR A N 1
ATOM 724 C CA . THR A 1 94 ? -10.160 3.439 -3.923 1.00 97.69 94 THR A CA 1
ATOM 725 C C . THR A 1 94 ? -9.558 3.640 -2.533 1.00 97.69 94 THR A C 1
ATOM 727 O O . THR A 1 94 ? -10.186 3.286 -1.537 1.00 97.69 94 THR A O 1
ATOM 730 N N . THR A 1 95 ? -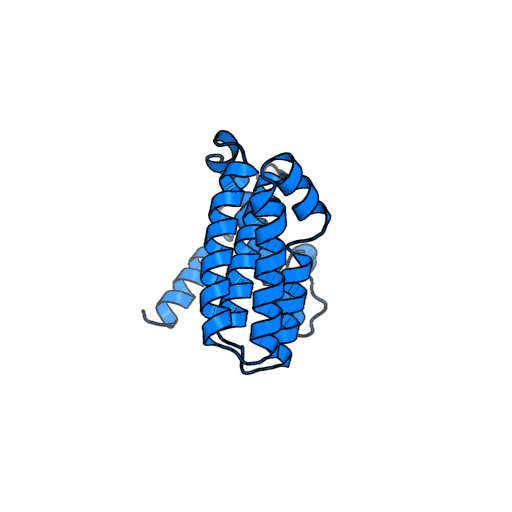8.375 4.259 -2.431 1.00 97.31 95 THR A N 1
ATOM 731 C CA . THR A 1 95 ? -7.769 4.611 -1.131 1.00 97.31 95 THR A CA 1
ATOM 732 C C . THR A 1 95 ? -8.678 5.566 -0.353 1.00 97.31 95 THR A C 1
ATOM 734 O O . THR A 1 95 ? -9.008 5.304 0.804 1.00 97.31 95 THR A O 1
ATOM 737 N N . ASN A 1 96 ? -9.159 6.630 -1.002 1.00 96.69 96 ASN A N 1
ATOM 738 C CA . ASN A 1 96 ? -10.074 7.596 -0.394 1.00 96.69 96 ASN A CA 1
ATOM 739 C C . ASN A 1 96 ? -11.422 6.963 -0.018 1.00 96.69 96 ASN A C 1
ATOM 741 O O . ASN A 1 96 ? -11.951 7.256 1.054 1.00 96.69 96 ASN A O 1
ATOM 745 N N . SER A 1 97 ? -11.967 6.086 -0.869 1.00 96.88 97 SER A N 1
ATOM 746 C CA . SER A 1 97 ? -13.180 5.312 -0.571 1.00 96.88 97 SER A CA 1
ATOM 747 C C . SER A 1 97 ? -12.994 4.471 0.690 1.00 96.88 97 SER A C 1
ATOM 749 O O . SER A 1 97 ? -13.750 4.632 1.647 1.00 96.88 97 SER A O 1
ATOM 751 N N . THR A 1 98 ? -11.896 3.710 0.756 1.00 97.12 98 THR A N 1
ATOM 752 C CA . THR A 1 98 ? -11.575 2.856 1.907 1.00 97.12 98 THR A CA 1
ATOM 753 C C . THR A 1 98 ? -11.519 3.664 3.203 1.00 97.12 98 THR A C 1
ATOM 755 O O . THR A 1 98 ? -12.077 3.253 4.220 1.00 97.12 98 THR A O 1
ATOM 758 N N . ILE A 1 99 ? -10.851 4.823 3.183 1.00 96.50 99 ILE A N 1
ATOM 759 C CA . ILE A 1 99 ? -10.728 5.704 4.353 1.00 96.50 99 ILE A CA 1
ATOM 760 C C . ILE A 1 99 ? -12.102 6.235 4.774 1.00 96.50 99 ILE A C 1
ATOM 762 O O . ILE A 1 99 ? -12.429 6.227 5.961 1.00 96.50 99 ILE A O 1
ATOM 766 N N . ASN A 1 100 ? -12.924 6.677 3.821 1.00 97.12 100 ASN A N 1
ATOM 767 C CA . ASN A 1 100 ? -14.265 7.185 4.108 1.00 97.12 100 ASN A CA 1
ATOM 768 C C . ASN A 1 100 ? -15.174 6.096 4.691 1.00 97.12 100 ASN A C 1
ATOM 770 O O . ASN A 1 100 ? -15.871 6.345 5.677 1.00 97.12 100 ASN A O 1
ATOM 774 N N . ASP A 1 101 ? -15.130 4.887 4.135 1.00 97.56 101 ASP A N 1
ATOM 775 C CA . ASP A 1 101 ? -15.876 3.742 4.650 1.00 97.56 101 ASP A CA 1
ATOM 776 C C . ASP A 1 101 ? -15.392 3.323 6.041 1.00 97.56 101 ASP A C 1
ATOM 778 O O . ASP A 1 101 ? -16.212 3.013 6.909 1.00 97.56 101 ASP A O 1
ATOM 782 N N . ALA A 1 102 ? -14.084 3.382 6.301 1.00 97.25 102 ALA A N 1
ATOM 783 C CA . ALA A 1 102 ? -13.535 3.110 7.624 1.00 97.25 102 ALA A CA 1
ATOM 784 C C . ALA A 1 102 ? -14.005 4.145 8.653 1.00 97.25 102 ALA A C 1
ATOM 786 O O . ALA A 1 102 ? -14.492 3.769 9.718 1.00 97.25 102 ALA A O 1
ATOM 787 N N . LYS A 1 103 ? -13.969 5.438 8.310 1.00 96.31 103 LYS A N 1
ATOM 788 C CA . LYS A 1 103 ? -14.494 6.525 9.157 1.00 96.31 103 LYS A CA 1
ATOM 789 C C . LYS A 1 103 ? -16.001 6.414 9.397 1.00 96.31 103 LYS A C 1
ATOM 791 O O . LYS A 1 103 ? -16.493 6.844 10.437 1.00 96.31 103 LYS A O 1
ATOM 796 N N . ALA A 1 104 ? -16.735 5.809 8.466 1.00 96.38 104 ALA A N 1
ATOM 797 C CA . ALA A 1 104 ? -18.155 5.503 8.614 1.00 96.38 104 ALA A CA 1
ATOM 798 C C . ALA A 1 104 ? -18.436 4.209 9.407 1.00 96.38 104 ALA A C 1
ATOM 800 O O . ALA A 1 104 ? -19.601 3.874 9.632 1.00 96.38 104 ALA A O 1
ATOM 801 N N . GLY A 1 105 ? -17.407 3.462 9.824 1.00 96.06 105 GLY A N 1
ATOM 802 C CA . GLY A 1 105 ? -17.558 2.182 10.518 1.00 96.06 105 GLY A CA 1
ATOM 803 C C . GLY A 1 105 ? -18.001 1.024 9.609 1.00 96.06 105 GLY A C 1
ATOM 804 O O . GLY A 1 105 ? -18.479 -0.005 10.095 1.00 96.06 105 GLY A O 1
ATOM 805 N N . ASN A 1 106 ? -17.882 1.171 8.287 1.00 96.88 106 ASN A N 1
ATOM 806 C CA . ASN A 1 106 ? -18.395 0.227 7.298 1.00 96.88 106 ASN A CA 1
ATOM 807 C C . ASN A 1 106 ? -17.390 -0.890 6.984 1.00 96.88 106 ASN A C 1
ATOM 809 O O . ASN A 1 106 ? -16.777 -0.947 5.919 1.00 96.88 106 ASN A O 1
ATOM 813 N N . GLN A 1 107 ? -17.252 -1.825 7.922 1.00 95.75 107 GLN A N 1
ATOM 814 C CA . GLN A 1 107 ? -16.286 -2.924 7.845 1.00 95.75 107 GLN A CA 1
ATOM 815 C C . GLN A 1 107 ? -16.351 -3.734 6.536 1.00 95.75 107 GLN A C 1
ATOM 817 O O . GLN A 1 107 ? -15.316 -4.143 6.010 1.00 95.75 107 GLN A O 1
ATOM 822 N N . ALA A 1 108 ? -17.556 -3.992 6.021 1.00 96.25 108 ALA A N 1
ATOM 823 C CA . ALA A 1 108 ? -17.739 -4.797 4.818 1.00 96.25 108 ALA A CA 1
ATOM 824 C C . ALA A 1 108 ? -17.224 -4.080 3.562 1.00 96.25 108 ALA A C 1
ATOM 826 O O . ALA A 1 108 ? -16.565 -4.714 2.737 1.00 96.25 108 ALA A O 1
ATOM 827 N N . ALA A 1 109 ? -17.485 -2.775 3.441 1.00 97.12 109 ALA A N 1
ATOM 828 C CA . ALA A 1 109 ? -16.978 -1.979 2.328 1.00 97.12 109 ALA A CA 1
ATOM 829 C C . ALA A 1 109 ? -15.458 -1.814 2.407 1.00 97.12 109 ALA A C 1
ATOM 831 O O . ALA A 1 109 ? -14.780 -2.103 1.430 1.00 97.12 109 ALA A O 1
ATOM 832 N N . VAL A 1 110 ? -14.903 -1.544 3.596 1.00 97.25 110 VAL A N 1
ATOM 833 C CA . VAL A 1 110 ? -13.442 -1.482 3.793 1.00 97.25 110 VAL A CA 1
ATOM 834 C C . VAL A 1 110 ? -12.754 -2.769 3.333 1.00 97.25 110 VAL A C 1
ATOM 836 O O . VAL A 1 110 ? -11.711 -2.722 2.691 1.00 97.25 110 VAL A O 1
ATOM 839 N N . THR A 1 111 ? -13.320 -3.943 3.632 1.00 95.56 111 THR A N 1
ATOM 840 C CA . THR A 1 111 ? -12.750 -5.220 3.169 1.00 95.56 111 THR A CA 1
ATOM 841 C C . THR A 1 111 ? -12.835 -5.387 1.647 1.00 95.56 111 THR A C 1
ATOM 843 O O . THR A 1 111 ? -11.908 -5.938 1.047 1.00 95.56 111 THR A O 1
ATOM 846 N N . ALA A 1 112 ? -13.919 -4.929 1.019 1.00 96.56 112 ALA A N 1
ATOM 847 C CA . ALA A 1 112 ? -14.069 -4.972 -0.434 1.00 96.56 112 ALA A CA 1
ATOM 848 C C . ALA A 1 112 ? -13.070 -4.029 -1.122 1.00 96.56 112 ALA A C 1
ATOM 850 O O . ALA A 1 112 ? -12.307 -4.476 -1.984 1.00 96.56 112 ALA A O 1
ATOM 851 N N . ASP A 1 113 ? -13.001 -2.780 -0.666 1.00 97.06 113 ASP A N 1
ATOM 852 C CA . ASP A 1 113 ? -12.090 -1.764 -1.188 1.00 97.06 113 ASP A CA 1
ATOM 853 C C . ASP A 1 113 ? -10.628 -2.179 -0.984 1.00 97.06 113 ASP A C 1
ATOM 855 O O . ASP A 1 113 ? -9.822 -2.074 -1.907 1.00 97.06 113 ASP A O 1
ATOM 859 N N . ALA A 1 114 ? -10.288 -2.774 0.167 1.00 95.69 114 ALA A N 1
ATOM 860 C CA . ALA A 1 114 ? -8.957 -3.323 0.422 1.00 95.69 114 ALA A CA 1
ATOM 861 C C . ALA A 1 114 ? -8.557 -4.398 -0.593 1.00 95.69 114 ALA A C 1
ATOM 863 O O . ALA A 1 114 ? -7.425 -4.419 -1.083 1.00 95.69 114 ALA A O 1
ATOM 864 N N . SER A 1 115 ? -9.478 -5.300 -0.936 1.00 96.19 115 SER A N 1
ATOM 865 C CA . SER A 1 115 ? -9.221 -6.322 -1.951 1.00 96.19 115 SER A CA 1
ATOM 866 C C . SER A 1 115 ? -9.024 -5.706 -3.336 1.00 96.19 115 SER A C 1
ATOM 868 O O 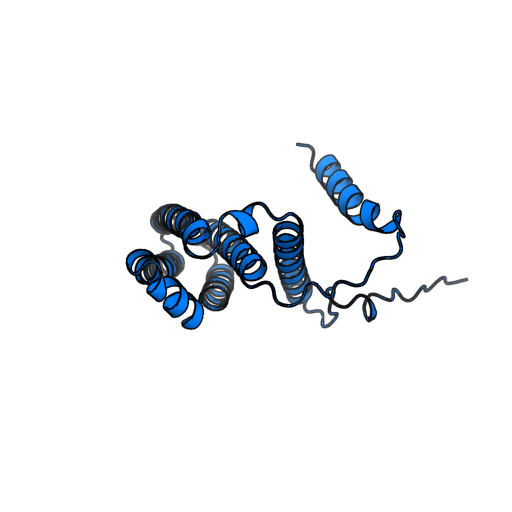. SER A 1 115 ? -8.155 -6.159 -4.083 1.00 96.19 115 SER A O 1
ATOM 870 N N . GLN A 1 116 ? -9.819 -4.694 -3.683 1.00 97.25 116 GLN A N 1
ATOM 871 C CA . GLN A 1 116 ? -9.730 -4.008 -4.968 1.00 97.25 116 GLN A CA 1
ATOM 872 C C . GLN A 1 116 ? -8.423 -3.215 -5.085 1.00 97.25 116 GLN A C 1
ATOM 874 O O . GLN A 1 116 ? -7.692 -3.380 -6.064 1.00 97.25 116 GLN A O 1
ATOM 879 N N . LEU A 1 117 ? -8.065 -2.448 -4.052 1.00 97.25 117 LEU A N 1
ATOM 880 C CA . LEU A 1 117 ? -6.817 -1.691 -4.011 1.00 97.25 117 LEU A CA 1
ATOM 881 C C . LEU A 1 117 ? -5.596 -2.613 -4.092 1.00 97.25 117 LEU A C 1
ATOM 883 O O . LEU A 1 117 ? -4.666 -2.326 -4.842 1.00 97.25 117 LEU A O 1
ATOM 887 N N . ASN A 1 118 ? -5.608 -3.751 -3.388 1.00 97.00 118 ASN A N 1
ATOM 888 C CA . ASN A 1 118 ? -4.541 -4.750 -3.493 1.00 97.00 118 ASN A CA 1
ATOM 889 C C . ASN A 1 118 ? -4.328 -5.212 -4.942 1.00 97.00 118 ASN A C 1
ATOM 891 O O . ASN A 1 118 ? -3.179 -5.319 -5.373 1.00 97.00 118 ASN A O 1
ATOM 895 N N . GLY A 1 119 ? -5.416 -5.433 -5.688 1.00 97.75 119 GLY A N 1
ATOM 896 C CA . GLY A 1 119 ? -5.369 -5.793 -7.105 1.00 97.75 119 GLY A CA 1
ATOM 897 C C . GLY A 1 119 ? -4.768 -4.691 -7.979 1.00 97.75 119 GLY A C 1
ATOM 898 O O . GLY A 1 119 ? -3.877 -4.967 -8.782 1.00 97.75 119 GLY A O 1
ATOM 899 N N . TYR A 1 120 ? -5.181 -3.437 -7.784 1.00 98.31 120 TYR A N 1
ATOM 900 C CA . TYR A 1 120 ? -4.605 -2.302 -8.513 1.00 98.31 120 TYR A CA 1
ATOM 901 C C . TYR A 1 120 ? -3.121 -2.096 -8.207 1.00 98.31 120 TYR A C 1
ATOM 903 O O . TYR A 1 120 ? -2.335 -1.813 -9.110 1.00 98.31 120 TYR A O 1
ATOM 911 N N . LEU A 1 121 ? -2.708 -2.289 -6.955 1.00 97.94 121 LEU A N 1
ATOM 912 C CA . LEU A 1 121 ? -1.304 -2.213 -6.560 1.00 97.94 121 LEU A CA 1
ATOM 913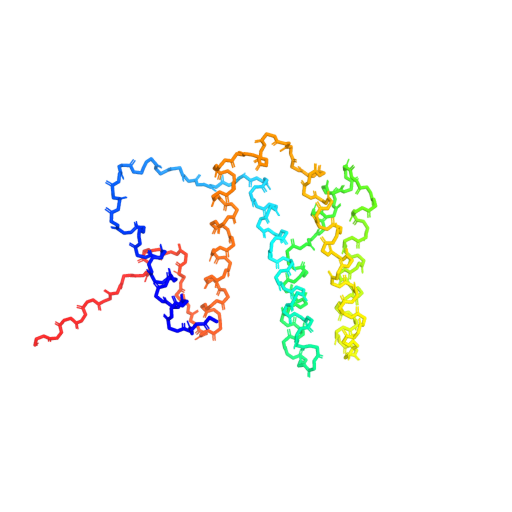 C C . LEU A 1 121 ? -0.473 -3.358 -7.160 1.00 97.94 121 LEU A C 1
ATOM 915 O O . LEU A 1 121 ? 0.668 -3.130 -7.558 1.00 97.94 121 LEU A O 1
ATOM 919 N N . ASP A 1 122 ? -1.034 -4.566 -7.278 1.00 97.88 122 ASP A N 1
ATOM 920 C CA . ASP A 1 122 ? -0.386 -5.681 -7.983 1.00 97.88 122 ASP A CA 1
ATOM 921 C C . ASP A 1 122 ? -0.197 -5.399 -9.476 1.00 97.88 122 ASP A C 1
ATOM 923 O O . ASP A 1 122 ? 0.846 -5.743 -10.033 1.00 97.88 122 ASP A O 1
ATOM 927 N N . GLU A 1 123 ? -1.158 -4.735 -10.121 1.00 97.44 123 GLU A N 1
ATOM 928 C CA . GLU A 1 123 ? -1.024 -4.294 -11.514 1.00 97.44 123 GLU A CA 1
ATOM 929 C C . GLU A 1 123 ? -0.024 -3.135 -11.657 1.00 97.44 123 GLU A C 1
ATOM 931 O O . GLU A 1 123 ? 0.733 -3.064 -12.628 1.00 97.44 123 GLU A O 1
ATOM 936 N N . ALA A 1 124 ? 0.043 -2.249 -10.663 1.00 95.69 124 ALA A N 1
ATOM 937 C CA . ALA A 1 124 ? 0.926 -1.090 -10.671 1.00 95.69 124 ALA A CA 1
ATOM 938 C C . ALA A 1 124 ? 2.417 -1.466 -10.640 1.00 95.69 124 ALA A C 1
ATOM 940 O O . ALA A 1 124 ? 3.237 -0.773 -11.250 1.00 95.69 124 ALA A O 1
ATOM 941 N N . VAL A 1 125 ? 2.781 -2.567 -9.969 1.00 96.00 125 VAL A N 1
ATOM 942 C CA . VAL A 1 125 ? 4.171 -3.051 -9.859 1.00 96.00 125 VAL A CA 1
ATOM 943 C C . VAL A 1 125 ? 4.830 -3.264 -11.232 1.00 96.00 125 VAL A C 1
ATOM 945 O O . VAL A 1 125 ? 5.815 -2.577 -11.513 1.00 96.00 125 VAL A O 1
ATOM 948 N N . PRO A 1 126 ? 4.327 -4.146 -12.117 1.00 93.38 126 PRO A N 1
ATOM 949 C CA . PRO A 1 126 ? 4.916 -4.354 -13.440 1.00 93.38 126 PRO A CA 1
ATOM 950 C C . PRO A 1 126 ? 4.690 -3.186 -14.412 1.00 93.38 126 PRO A C 1
ATOM 952 O O . PRO A 1 126 ? 5.371 -3.118 -15.431 1.00 93.38 126 PRO A O 1
ATOM 955 N N . VAL A 1 127 ? 3.760 -2.267 -14.126 1.00 92.50 127 VAL A N 1
ATOM 956 C CA . VAL A 1 127 ? 3.591 -1.028 -14.907 1.00 92.50 127 VAL A CA 1
ATOM 957 C C . VAL A 1 127 ? 4.731 -0.045 -14.623 1.00 92.50 127 VAL A C 1
ATOM 959 O O . VAL A 1 127 ? 5.290 0.549 -15.551 1.00 92.50 127 VAL A O 1
ATOM 962 N N . ARG A 1 128 ? 5.097 0.144 -13.348 1.00 89.88 128 ARG A N 1
ATOM 963 C CA . ARG A 1 128 ? 6.131 1.115 -12.950 1.00 89.88 128 ARG A CA 1
ATOM 964 C C . ARG A 1 128 ? 7.544 0.542 -13.036 1.00 89.88 128 ARG A C 1
ATOM 966 O O . ARG A 1 128 ? 8.474 1.299 -13.304 1.00 89.88 128 ARG A O 1
ATOM 973 N N . ILE A 1 129 ? 7.708 -0.760 -12.804 1.00 89.56 129 ILE A N 1
ATOM 974 C CA . ILE A 1 129 ? 9.017 -1.403 -12.677 1.00 89.56 129 ILE A CA 1
ATOM 975 C C . ILE A 1 129 ? 9.256 -2.374 -13.826 1.00 89.56 129 ILE A C 1
ATOM 977 O O . ILE A 1 129 ? 8.516 -3.339 -14.020 1.00 89.56 129 ILE A O 1
ATOM 981 N N . ASP A 1 130 ? 10.366 -2.161 -14.525 1.00 86.25 130 ASP A N 1
ATOM 982 C CA . ASP A 1 130 ? 10.798 -3.038 -15.602 1.00 86.25 130 ASP A CA 1
ATOM 983 C C . ASP A 1 130 ? 11.143 -4.447 -15.085 1.00 86.25 130 ASP A C 1
ATOM 985 O O . ASP A 1 130 ? 11.612 -4.665 -13.961 1.00 86.25 130 ASP A O 1
ATOM 989 N N . LYS A 1 131 ? 10.911 -5.455 -15.929 1.00 86.56 131 LYS A N 1
ATOM 990 C CA . LYS A 1 131 ? 11.026 -6.871 -15.547 1.00 86.56 131 LYS A CA 1
ATOM 991 C C . LYS A 1 131 ? 12.428 -7.262 -15.057 1.00 86.56 131 LYS A C 1
ATOM 993 O O . LYS A 1 131 ? 12.553 -8.162 -14.226 1.00 86.56 131 LYS A O 1
ATOM 998 N N . ASP A 1 132 ? 13.481 -6.641 -15.575 1.00 84.38 132 ASP A N 1
ATOM 999 C CA . ASP A 1 132 ? 14.864 -6.872 -15.144 1.00 84.38 132 ASP A CA 1
ATOM 1000 C C . ASP A 1 132 ? 15.100 -6.382 -13.709 1.00 84.38 132 ASP A C 1
ATOM 1002 O O . ASP A 1 132 ? 15.774 -7.062 -12.933 1.00 84.38 132 ASP A O 1
ATOM 1006 N N . LYS A 1 133 ? 14.477 -5.264 -13.323 1.00 85.69 133 LYS A N 1
ATOM 1007 C CA . LYS A 1 133 ? 14.523 -4.713 -11.964 1.00 85.69 133 LYS A CA 1
ATOM 1008 C C . LYS A 1 133 ? 13.720 -5.546 -10.975 1.00 85.69 133 LYS A C 1
ATOM 1010 O O . LYS A 1 133 ? 14.198 -5.780 -9.869 1.00 85.69 133 LYS A O 1
ATOM 1015 N N . LEU A 1 134 ? 12.566 -6.079 -11.380 1.00 86.56 134 LEU A N 1
ATOM 1016 C CA . LEU A 1 134 ? 11.782 -6.987 -10.530 1.00 86.56 134 LEU A CA 1
ATOM 1017 C C . LEU A 1 134 ? 12.554 -8.257 -10.150 1.00 86.56 134 LEU A C 1
ATOM 1019 O O . LEU A 1 134 ? 12.434 -8.732 -9.024 1.00 86.56 134 LEU A O 1
ATOM 1023 N N . ASN A 1 135 ? 13.377 -8.783 -11.060 1.00 86.19 135 ASN A N 1
ATOM 1024 C CA . ASN A 1 135 ? 14.191 -9.978 -10.812 1.00 86.19 135 ASN A CA 1
ATOM 1025 C C . ASN A 1 135 ? 15.569 -9.665 -10.204 1.00 86.19 135 ASN A C 1
ATOM 1027 O O . ASN A 1 135 ? 16.379 -10.571 -10.007 1.00 86.19 135 ASN A O 1
ATOM 1031 N N . ASN A 1 136 ? 15.862 -8.394 -9.926 1.00 87.12 136 ASN A N 1
ATOM 1032 C CA . ASN A 1 136 ? 17.146 -7.983 -9.389 1.00 87.12 136 ASN A CA 1
ATOM 1033 C C . ASN A 1 136 ? 17.166 -8.156 -7.861 1.00 87.12 136 ASN A C 1
ATOM 1035 O O . ASN A 1 136 ? 16.443 -7.478 -7.132 1.00 87.12 136 ASN A O 1
ATOM 1039 N N . SER A 1 137 ? 18.036 -9.037 -7.362 1.00 87.81 137 SER A N 1
ATOM 1040 C CA . SER A 1 137 ? 18.146 -9.334 -5.927 1.00 87.81 137 SER A CA 1
ATOM 1041 C C . SER A 1 137 ? 18.527 -8.119 -5.078 1.00 87.81 137 SER A C 1
ATOM 1043 O O . SER A 1 137 ? 18.113 -8.032 -3.927 1.00 87.81 137 SER A O 1
ATOM 1045 N N . THR A 1 138 ? 19.289 -7.172 -5.630 1.00 86.44 138 THR A N 1
ATOM 1046 C CA . THR A 1 138 ? 19.653 -5.931 -4.937 1.00 86.44 138 THR A CA 1
ATOM 1047 C C . THR A 1 138 ? 18.450 -5.005 -4.786 1.00 86.44 138 THR A C 1
ATOM 1049 O O . THR A 1 138 ? 18.250 -4.459 -3.706 1.00 86.44 138 THR A O 1
ATOM 1052 N N . VAL A 1 139 ? 17.617 -4.875 -5.824 1.00 86.06 139 VAL A N 1
ATOM 1053 C CA . VAL A 1 139 ? 16.363 -4.101 -5.761 1.00 86.06 139 VAL A CA 1
ATOM 1054 C C . VAL A 1 139 ? 15.423 -4.697 -4.712 1.00 86.06 139 VAL A C 1
ATOM 1056 O O . VAL A 1 139 ? 14.882 -3.966 -3.888 1.00 86.06 139 VAL A O 1
ATOM 1059 N N . GLN A 1 140 ? 15.287 -6.025 -4.682 1.00 89.44 140 GLN A N 1
ATOM 1060 C CA . GLN A 1 140 ? 14.449 -6.716 -3.697 1.00 89.44 140 GLN A CA 1
ATOM 1061 C C . GLN A 1 140 ? 14.976 -6.555 -2.264 1.00 89.44 140 GLN A C 1
ATOM 1063 O O . GLN A 1 140 ? 14.216 -6.223 -1.357 1.00 89.44 140 GLN A O 1
ATOM 1068 N N . ALA A 1 141 ? 16.284 -6.736 -2.051 1.00 88.12 141 ALA A N 1
ATOM 1069 C CA . ALA A 1 141 ? 16.900 -6.540 -0.738 1.00 88.12 141 ALA A CA 1
ATOM 1070 C C . ALA A 1 141 ? 16.737 -5.096 -0.241 1.00 88.12 141 ALA A C 1
ATOM 1072 O O . ALA A 1 141 ? 16.496 -4.861 0.945 1.00 88.12 141 ALA A O 1
ATOM 1073 N N . LEU A 1 142 ? 16.819 -4.126 -1.151 1.00 88.75 142 LEU A N 1
ATOM 1074 C CA . LEU A 1 142 ? 16.598 -2.732 -0.811 1.00 88.75 142 LEU A CA 1
ATOM 1075 C C . LEU A 1 142 ? 15.128 -2.438 -0.486 1.00 88.75 142 LEU A C 1
ATOM 1077 O O . LEU A 1 142 ? 14.861 -1.754 0.496 1.00 88.75 142 LEU A O 1
ATOM 1081 N N . ALA A 1 143 ? 14.174 -3.005 -1.226 1.00 89.94 143 ALA A N 1
ATOM 1082 C CA . ALA A 1 143 ? 12.755 -2.862 -0.902 1.00 89.94 143 ALA A CA 1
ATOM 1083 C C . ALA A 1 143 ? 12.453 -3.362 0.522 1.00 89.94 143 ALA A C 1
ATOM 1085 O O . ALA A 1 143 ? 11.809 -2.665 1.301 1.00 89.94 143 ALA A O 1
ATOM 1086 N N . VAL A 1 144 ? 13.006 -4.522 0.901 1.00 90.00 144 VAL A N 1
ATOM 1087 C CA . VAL A 1 144 ? 12.908 -5.052 2.273 1.00 90.00 144 VAL A CA 1
ATOM 1088 C C . VAL A 1 144 ? 13.561 -4.113 3.285 1.00 90.00 144 VAL A C 1
ATOM 1090 O O . VAL A 1 144 ? 13.018 -3.899 4.364 1.00 90.00 144 VAL A O 1
ATOM 1093 N N . THR A 1 145 ? 14.712 -3.532 2.947 1.00 89.06 145 THR A N 1
ATOM 1094 C CA . THR A 1 145 ? 15.396 -2.577 3.829 1.00 89.06 145 THR A CA 1
ATOM 1095 C C . THR A 1 145 ? 14.535 -1.340 4.081 1.00 89.06 145 THR A C 1
ATOM 1097 O O . THR A 1 145 ? 14.480 -0.874 5.212 1.00 89.06 145 THR A O 1
ATOM 1100 N N . PHE A 1 146 ? 13.843 -0.818 3.066 1.00 89.62 146 PHE A N 1
ATOM 1101 C CA . PHE A 1 146 ? 12.937 0.321 3.235 1.00 89.62 146 PHE A CA 1
ATOM 1102 C C . PHE A 1 146 ? 11.723 -0.019 4.106 1.00 89.62 146 PHE A C 1
ATOM 1104 O O . PHE A 1 146 ? 11.430 0.744 5.017 1.00 89.62 146 PHE A O 1
ATOM 1111 N N . VAL A 1 147 ? 11.100 -1.186 3.913 1.00 91.31 147 VAL A N 1
ATOM 1112 C CA . VAL A 1 147 ? 10.009 -1.667 4.789 1.00 91.31 147 VAL A CA 1
ATOM 1113 C C . VAL A 1 147 ? 10.482 -1.820 6.239 1.00 91.31 147 VAL A C 1
ATOM 1115 O O . VAL A 1 147 ? 9.797 -1.435 7.180 1.00 91.31 147 VAL A O 1
ATOM 1118 N N . LEU A 1 148 ? 11.685 -2.365 6.453 1.00 88.31 148 LEU A N 1
ATOM 1119 C CA . LEU A 1 148 ? 12.243 -2.493 7.801 1.00 88.31 148 LEU A CA 1
ATOM 1120 C C . LEU A 1 148 ? 12.496 -1.135 8.454 1.00 88.31 148 LEU A C 1
ATOM 1122 O O . LEU A 1 148 ? 12.261 -1.003 9.651 1.00 88.31 148 LEU A O 1
ATOM 1126 N N . LYS A 1 149 ? 12.965 -0.147 7.684 1.00 87.56 149 LYS A N 1
ATOM 1127 C CA . LYS A 1 149 ? 13.193 1.204 8.201 1.00 87.56 149 LYS A CA 1
ATOM 1128 C C . LYS A 1 149 ? 11.905 1.851 8.685 1.00 87.56 149 LYS A C 1
ATOM 1130 O O . LYS A 1 149 ? 11.862 2.341 9.809 1.00 87.56 149 LYS A O 1
ATOM 1135 N N . GLU A 1 150 ? 10.864 1.755 7.872 1.00 87.75 150 GLU A N 1
ATOM 1136 C CA . GLU A 1 150 ? 9.533 2.255 8.195 1.00 87.75 150 GLU A CA 1
ATOM 1137 C C . GLU A 1 150 ? 8.952 1.561 9.439 1.00 87.75 150 GLU A C 1
ATOM 1139 O O . GLU A 1 150 ? 8.463 2.197 10.371 1.00 87.75 150 GLU A O 1
ATOM 1144 N N . ALA A 1 151 ? 9.068 0.232 9.513 1.00 87.25 151 ALA A N 1
ATOM 1145 C CA . ALA A 1 151 ? 8.596 -0.530 10.665 1.00 87.25 151 ALA A CA 1
ATOM 1146 C C . ALA A 1 151 ? 9.325 -0.152 11.969 1.00 87.25 151 ALA A C 1
ATOM 1148 O O . ALA A 1 151 ? 8.718 -0.165 13.043 1.00 87.25 151 ALA A O 1
ATOM 1149 N N . LEU A 1 152 ? 10.621 0.162 11.891 1.00 86.31 152 LEU A N 1
ATOM 1150 C CA . LEU A 1 152 ? 11.408 0.620 13.034 1.00 86.31 152 LEU A CA 1
ATOM 1151 C C . LEU A 1 152 ? 11.012 2.035 13.470 1.00 86.31 152 LEU A C 1
ATOM 1153 O O . LEU A 1 152 ? 10.899 2.261 14.674 1.00 86.31 152 LEU A O 1
ATOM 1157 N N . GLU A 1 153 ? 10.745 2.941 12.527 1.00 86.50 153 GLU A N 1
ATOM 1158 C CA . GLU A 1 153 ? 10.222 4.290 12.804 1.00 86.50 153 GLU A CA 1
ATOM 1159 C C . GLU A 1 153 ? 8.881 4.211 13.543 1.00 86.50 153 GLU A C 1
ATOM 1161 O O . GLU A 1 153 ? 8.771 4.684 14.675 1.00 86.50 153 GLU A O 1
ATOM 1166 N N . LYS A 1 154 ? 7.913 3.454 13.013 1.00 84.94 154 LYS A N 1
ATOM 1167 C CA . LYS A 1 154 ? 6.612 3.246 13.676 1.00 84.94 154 LYS A CA 1
ATOM 1168 C C . LYS A 1 154 ? 6.732 2.605 15.060 1.00 84.94 154 LYS A C 1
ATOM 1170 O O . LYS A 1 154 ? 5.959 2.918 15.967 1.00 84.94 154 LYS A O 1
ATOM 1175 N N . TYR A 1 155 ? 7.682 1.685 15.249 1.00 84.94 155 TYR A N 1
ATOM 1176 C CA . TYR A 1 155 ? 7.916 1.054 16.551 1.00 84.94 155 TYR A CA 1
ATOM 1177 C C . TYR A 1 155 ? 8.438 2.056 17.590 1.00 84.94 155 TYR A C 1
ATOM 1179 O O . TYR A 1 155 ? 8.010 2.027 18.745 1.00 84.94 155 TYR A O 1
ATOM 1187 N N . VAL A 1 156 ? 9.350 2.941 17.188 1.00 83.25 156 VAL A N 1
ATOM 1188 C CA . VAL A 1 156 ? 9.891 4.014 18.037 1.00 83.25 156 VAL A CA 1
ATOM 1189 C C . VAL A 1 156 ? 8.811 5.027 18.392 1.00 83.25 156 VAL A C 1
ATOM 1191 O O . VAL A 1 156 ? 8.673 5.366 19.573 1.00 83.25 156 VAL A O 1
ATOM 1194 N N . ASP A 1 157 ? 8.012 5.435 17.408 1.00 83.44 157 ASP A N 1
ATOM 1195 C CA . ASP A 1 157 ? 6.894 6.360 17.596 1.00 83.44 157 ASP A CA 1
ATOM 1196 C C . ASP A 1 157 ? 5.860 5.787 18.569 1.00 83.44 157 ASP A C 1
ATOM 1198 O O . ASP A 1 157 ? 5.431 6.465 19.504 1.00 83.44 157 ASP A O 1
ATOM 1202 N N . GLY A 1 158 ? 5.539 4.495 18.445 1.00 82.44 158 GLY A N 1
ATOM 1203 C CA . GLY A 1 158 ? 4.651 3.794 19.376 1.00 82.44 158 GLY A CA 1
ATOM 1204 C C . GLY A 1 158 ? 5.184 3.712 20.814 1.00 82.44 158 GLY A C 1
ATOM 1205 O O . GLY A 1 158 ? 4.404 3.577 21.758 1.00 82.44 158 GLY A O 1
ATOM 1206 N N . LEU A 1 159 ? 6.502 3.818 21.007 1.00 85.94 159 LEU A N 1
ATOM 1207 C CA . LEU A 1 159 ? 7.136 3.915 22.326 1.00 85.94 159 LEU A CA 1
ATOM 1208 C C . LEU A 1 159 ? 7.298 5.361 22.815 1.00 85.94 159 LEU A C 1
ATOM 1210 O O . LEU A 1 159 ? 7.783 5.561 23.932 1.00 85.94 159 LEU A O 1
ATOM 1214 N N . ASN A 1 160 ? 6.909 6.356 22.009 1.00 83.88 160 ASN A N 1
ATOM 1215 C CA . ASN A 1 160 ? 7.152 7.778 22.252 1.00 83.88 160 ASN A CA 1
ATOM 1216 C C . ASN A 1 160 ? 8.637 8.064 22.561 1.00 83.88 160 ASN A C 1
ATOM 1218 O O . ASN A 1 160 ? 8.981 8.808 23.485 1.00 83.88 160 ASN A O 1
ATOM 1222 N N . SER A 1 161 ? 9.524 7.389 21.827 1.00 80.69 161 SER A N 1
ATOM 1223 C CA . SER A 1 161 ? 10.976 7.491 21.963 1.00 80.69 161 SER A CA 1
ATOM 1224 C C . SER A 1 161 ? 11.544 8.398 20.873 1.00 80.69 161 SER A C 1
ATOM 1226 O O . SER A 1 161 ? 11.032 8.437 19.766 1.00 80.69 161 SER A O 1
ATOM 1228 N N . THR A 1 162 ? 12.633 9.111 21.162 1.00 80.00 162 THR A N 1
ATOM 1229 C CA . THR A 1 162 ? 13.357 9.918 20.160 1.00 80.00 162 THR A CA 1
ATOM 1230 C C . THR A 1 162 ? 14.566 9.184 19.575 1.00 80.00 162 THR A C 1
ATOM 1232 O O . THR A 1 162 ? 15.391 9.803 18.907 1.00 80.00 162 THR A O 1
ATOM 1235 N N . VAL A 1 163 ? 14.747 7.903 19.916 1.00 78.25 163 VAL A N 1
ATOM 1236 C CA . VAL A 1 163 ? 15.873 7.085 19.445 1.00 78.25 163 VAL A CA 1
ATOM 1237 C C . VAL A 1 163 ? 15.593 6.626 18.027 1.00 78.25 163 VAL A C 1
ATOM 1239 O O . VAL A 1 163 ? 14.679 5.837 17.814 1.00 78.25 163 VAL A O 1
ATOM 1242 N N . ASP A 1 164 ? 16.422 7.050 17.083 1.00 77.31 164 ASP A N 1
ATOM 1243 C CA . ASP A 1 164 ? 16.346 6.561 15.712 1.00 77.31 164 ASP A CA 1
ATOM 1244 C C . ASP A 1 164 ? 16.971 5.156 15.621 1.00 77.31 164 ASP A C 1
ATOM 1246 O O . ASP A 1 164 ? 18.190 4.985 15.715 1.00 77.31 164 ASP A O 1
ATOM 1250 N N . LEU A 1 165 ? 16.128 4.131 15.460 1.00 79.50 165 LEU A N 1
ATOM 1251 C CA . LEU A 1 165 ? 16.570 2.738 15.310 1.00 79.50 165 LEU A CA 1
ATOM 1252 C C . LEU A 1 165 ? 17.136 2.428 13.917 1.00 79.50 165 LEU A C 1
ATOM 1254 O O . LEU A 1 165 ? 17.790 1.394 13.746 1.00 79.50 165 LEU A O 1
ATOM 1258 N N . ASN A 1 166 ? 16.937 3.315 12.942 1.00 78.31 166 ASN A N 1
ATOM 1259 C CA . ASN A 1 166 ? 17.588 3.239 11.637 1.00 78.31 166 ASN A CA 1
ATOM 1260 C C . ASN A 1 166 ? 19.035 3.751 11.699 1.00 78.31 166 ASN A C 1
ATOM 1262 O O . ASN A 1 166 ? 19.856 3.389 10.850 1.00 78.31 166 ASN A O 1
ATOM 1266 N N . GLU A 1 167 ? 19.377 4.502 12.748 1.00 73.94 167 GLU A N 1
ATOM 1267 C CA . GLU A 1 167 ? 20.723 4.975 13.050 1.00 73.94 167 GLU A CA 1
ATOM 1268 C C . GLU A 1 167 ? 21.429 4.064 14.062 1.00 73.94 167 GLU A C 1
ATOM 1270 O O . GLU A 1 167 ? 21.377 4.243 15.281 1.00 73.94 167 GLU A O 1
ATOM 1275 N N . MET A 1 168 ? 22.209 3.104 13.552 1.00 64.12 168 MET A N 1
ATOM 1276 C CA . MET A 1 168 ? 23.031 2.216 14.394 1.00 64.12 168 MET A CA 1
ATOM 1277 C C . MET A 1 168 ? 23.985 2.974 15.335 1.00 64.12 168 MET A C 1
ATOM 1279 O O . MET A 1 168 ? 24.374 2.437 16.370 1.00 64.12 168 MET A O 1
ATOM 1283 N N . SER A 1 169 ? 24.352 4.216 14.999 1.00 64.38 169 SER A N 1
ATOM 1284 C CA . SER A 1 169 ? 25.173 5.089 15.847 1.00 64.38 169 SER A CA 1
ATOM 1285 C C . SER A 1 169 ? 24.493 5.446 17.177 1.00 64.38 169 SER A C 1
ATOM 1287 O O . SER A 1 169 ? 25.176 5.648 18.184 1.00 64.38 169 SER A O 1
ATOM 1289 N N . GLN A 1 170 ? 23.160 5.471 17.196 1.00 62.22 170 GLN A N 1
ATOM 1290 C CA . GLN A 1 170 ? 22.340 5.773 18.367 1.00 62.22 170 GLN A CA 1
ATOM 1291 C C . GLN A 1 170 ? 21.978 4.512 19.166 1.00 62.22 170 GLN A C 1
ATOM 1293 O O . GLN A 1 170 ? 21.687 4.605 20.356 1.00 62.22 170 GLN A O 1
ATOM 1298 N N . MET A 1 171 ? 22.097 3.318 18.569 1.00 59.69 171 MET A N 1
ATOM 1299 C CA . MET A 1 171 ? 21.912 2.019 19.239 1.00 59.69 171 MET A CA 1
ATOM 1300 C C . MET A 1 171 ? 23.101 1.590 20.119 1.00 59.69 171 MET A C 1
ATOM 1302 O O . MET A 1 171 ? 23.255 0.408 20.442 1.00 59.69 171 MET A O 1
ATOM 1306 N N . ASN A 1 172 ? 23.958 2.528 20.527 1.00 55.19 172 ASN A N 1
ATOM 1307 C CA . ASN A 1 172 ? 25.069 2.248 21.423 1.00 55.19 172 ASN A CA 1
ATOM 1308 C C . ASN A 1 172 ? 24.508 1.956 22.824 1.00 55.19 172 ASN A C 1
ATOM 1310 O O . ASN A 1 172 ? 24.317 2.860 23.637 1.00 55.19 172 ASN A O 1
ATOM 1314 N N . MET A 1 173 ? 24.189 0.684 23.091 1.00 51.91 173 MET A N 1
ATOM 1315 C CA . MET A 1 173 ? 23.788 0.231 24.418 1.00 51.91 173 MET A CA 1
ATOM 1316 C C . MET A 1 173 ? 24.916 0.570 25.383 1.00 51.91 173 MET A C 1
ATOM 1318 O O . MET A 1 173 ? 25.999 -0.016 25.328 1.00 51.91 173 MET A O 1
ATOM 1322 N N . THR A 1 174 ? 24.667 1.533 26.265 1.00 45.00 174 THR A N 1
ATOM 1323 C CA . THR A 1 174 ? 25.518 1.823 27.408 1.00 45.00 174 THR A CA 1
ATOM 1324 C C . THR A 1 174 ? 25.679 0.518 28.172 1.00 45.00 174 THR A C 1
ATOM 1326 O O . THR A 1 174 ? 24.761 0.054 28.847 1.00 45.00 174 THR A O 1
ATOM 1329 N N . ASN A 1 175 ? 26.841 -0.110 28.011 1.00 44.84 175 ASN A N 1
ATOM 1330 C CA . ASN A 1 175 ? 27.230 -1.307 28.729 1.00 44.84 175 ASN A CA 1
ATOM 1331 C C . ASN A 1 175 ? 27.435 -0.889 30.191 1.00 44.84 175 ASN A C 1
ATOM 1333 O O . ASN A 1 175 ? 28.550 -0.627 30.636 1.00 44.84 175 ASN A O 1
ATOM 1337 N N . SER A 1 176 ? 26.339 -0.750 30.938 1.00 42.78 176 SER A N 1
ATOM 1338 C CA . SER A 1 176 ? 26.372 -0.608 32.388 1.00 42.78 176 SER A CA 1
ATOM 1339 C C . SER A 1 176 ? 26.601 -1.996 32.974 1.00 42.78 176 SER A C 1
ATOM 1341 O O . SER A 1 176 ? 25.725 -2.597 33.591 1.00 42.78 176 SER A O 1
ATOM 1343 N N . SER A 1 177 ? 27.795 -2.535 32.735 1.00 41.75 177 SER A N 1
ATOM 1344 C CA . SER A 1 177 ? 28.360 -3.587 33.564 1.00 41.75 177 SER A CA 1
ATOM 1345 C C . SER A 1 177 ? 28.699 -2.956 34.910 1.00 41.75 177 SER A C 1
ATOM 1347 O O . SER A 1 177 ? 29.799 -2.444 35.112 1.00 41.75 177 SER A O 1
ATOM 1349 N N . SER A 1 178 ? 27.713 -2.938 35.802 1.00 40.50 178 SER A N 1
ATOM 1350 C CA . SER A 1 178 ? 27.910 -2.640 37.214 1.00 40.50 178 SER A CA 1
ATOM 1351 C C . SER A 1 178 ? 28.689 -3.803 37.835 1.00 40.50 178 SER A C 1
ATOM 1353 O O . SER A 1 178 ? 28.143 -4.897 37.994 1.00 40.50 178 SER A O 1
ATOM 1355 N N . MET A 1 179 ? 29.969 -3.576 38.129 1.00 35.44 179 MET A N 1
ATOM 1356 C CA . MET A 1 179 ? 30.666 -4.239 39.235 1.00 35.44 179 MET A CA 1
ATOM 1357 C C . MET A 1 179 ? 30.508 -3.389 40.489 1.00 35.44 179 MET A C 1
ATOM 1359 O O . MET A 1 179 ? 30.558 -2.145 40.348 1.00 35.44 179 MET A O 1
#